Protein AF-A0A0D2IWT0-F1 (afdb_monomer_lite)

Secondary structure (DSSP, 8-state):
-------EEEEEES-HHHHHHHHHHHHHHHHTT----EEEEEE-TTBTTBPPPPPPPBS-----S-GGGGGSSTTHHHHHHHHHHHTBPTT-

Radius of gyration: 14.66 Å; chains: 1; bounding box: 38×33×34 Å

InterPro domains:
  IPR004971 mRNA (guanine-N(7))-methyltransferase domain [PF03291] (6-92)
  IPR004971 mRNA (guanine-N(7))-methyltransferase domain [PS51562] (1-92)
  IPR029063 S-adenosyl-L-methionine-dependent methyltransferase superfamily [G3DSA:3.40.50.150] (1-92)
  IPR029063 S-adenosyl-L-methionine-dependent methyltransferase superfamily [SSF53335] (7-92)
  IPR039753 mRNA cap guanine-N7 methyltransferase [PTHR12189] (4-92)

pLDDT: mean 89.94, std 9.89, range [40.59, 98.44]

Organism: NCBI:txid145388

Foldseek 3Di:
DPDPQAAEEEAEEQDPVVLVVVVVVVVVCVVVVNDNHYYDYDYDNQQLPAADDQDAADQDDDDPPCLVVQVPDDRSNVNNVVNRVRRHDVPD

Structure (mmCIF, N/CA/C/O backbone):
data_AF-A0A0D2IWT0-F1
#
_entry.id   AF-A0A0D2IWT0-F1
#
loop_
_atom_site.group_PDB
_atom_site.id
_atom_site.type_symbol
_atom_site.label_atom_id
_atom_site.label_alt_id
_atom_site.label_comp_id
_atom_site.label_asym_id
_atom_site.label_entity_id
_atom_site.label_seq_id
_atom_site.pdbx_PDB_ins_code
_atom_site.Cartn_x
_atom_site.Cartn_y
_atom_site.Cartn_z
_atom_site.occupancy
_atom_site.B_iso_or_equiv
_atom_site.auth_seq_id
_atom_site.auth_comp_id
_atom_site.auth_asym_id
_atom_site.auth_atom_id
_atom_site.pdbx_PDB_model_num
ATOM 1 N N . MET A 1 1 ? -27.373 -11.554 0.818 1.00 40.59 1 MET A N 1
ATOM 2 C CA . MET A 1 1 ? -26.086 -10.906 0.488 1.00 40.59 1 MET A CA 1
ATOM 3 C C . MET A 1 1 ? -25.217 -10.990 1.731 1.00 40.59 1 MET A C 1
ATOM 5 O O . MET A 1 1 ? -25.509 -10.296 2.694 1.00 40.59 1 MET A O 1
ATOM 9 N N . HIS A 1 2 ? -24.239 -11.896 1.773 1.00 49.38 2 HIS A N 1
ATOM 10 C CA . HIS A 1 2 ? -23.236 -11.859 2.838 1.00 49.38 2 HIS A CA 1
ATOM 11 C C . HIS A 1 2 ? -22.277 -10.719 2.499 1.00 49.38 2 HIS A C 1
ATOM 13 O O . HIS A 1 2 ? -21.601 -10.778 1.476 1.00 49.38 2 HIS A O 1
ATOM 19 N N . ALA A 1 3 ? -22.278 -9.651 3.296 1.00 57.69 3 ALA A N 1
ATOM 20 C CA . ALA A 1 3 ? -21.255 -8.624 3.179 1.00 57.69 3 ALA A CA 1
ATOM 21 C C . ALA A 1 3 ? -19.908 -9.259 3.550 1.00 57.69 3 ALA A C 1
ATOM 23 O O . ALA A 1 3 ? -19.792 -9.877 4.610 1.00 57.69 3 ALA A O 1
ATOM 24 N N . LEU A 1 4 ? -18.914 -9.147 2.668 1.00 59.66 4 LEU A N 1
ATOM 25 C CA . LEU A 1 4 ? -17.551 -9.568 2.976 1.00 59.66 4 LEU A CA 1
ATOM 26 C C . LEU A 1 4 ? -17.041 -8.720 4.142 1.00 59.66 4 LEU A C 1
ATOM 28 O O . LEU A 1 4 ? -16.990 -7.494 4.058 1.00 59.66 4 LEU A O 1
ATOM 32 N N . GLN A 1 5 ? -16.694 -9.379 5.243 1.00 84.31 5 GLN A N 1
ATOM 33 C CA . GLN A 1 5 ? -16.171 -8.719 6.431 1.00 84.31 5 GLN A CA 1
ATOM 34 C C . GLN A 1 5 ? -14.649 -8.617 6.312 1.00 84.31 5 GLN A C 1
ATOM 36 O O . GLN A 1 5 ? -13.912 -9.429 6.870 1.00 84.31 5 GLN A O 1
ATOM 41 N N . VAL A 1 6 ? -14.180 -7.633 5.542 1.00 89.75 6 VAL A N 1
ATOM 42 C CA . VAL A 1 6 ? -12.753 -7.294 5.491 1.00 89.75 6 VAL A CA 1
ATOM 43 C C . VAL A 1 6 ? -12.340 -6.762 6.863 1.00 89.75 6 VAL A C 1
ATOM 45 O O . VAL A 1 6 ? -12.981 -5.858 7.398 1.00 89.75 6 VAL A O 1
ATOM 48 N N . LYS A 1 7 ? -11.295 -7.355 7.449 1.00 93.00 7 LYS A N 1
ATOM 49 C CA . LYS A 1 7 ? -10.815 -7.007 8.797 1.00 93.00 7 LYS A CA 1
ATOM 50 C C . LYS A 1 7 ? -9.681 -5.991 8.782 1.00 93.00 7 LYS A C 1
ATOM 52 O O . LYS A 1 7 ? -9.588 -5.186 9.701 1.00 93.00 7 LYS A O 1
ATOM 57 N N . TYR A 1 8 ? -8.837 -6.043 7.755 1.00 94.75 8 TYR A N 1
ATOM 58 C CA . TYR A 1 8 ? -7.639 -5.224 7.646 1.00 94.75 8 TYR A CA 1
ATOM 59 C C . TYR A 1 8 ? -7.400 -4.790 6.200 1.00 94.75 8 TYR A C 1
ATOM 61 O O . TYR A 1 8 ? -7.599 -5.586 5.281 1.00 94.75 8 TYR A O 1
ATOM 69 N N . VAL A 1 9 ? -6.968 -3.544 6.011 1.00 95.75 9 VAL A N 1
ATOM 70 C CA . VAL A 1 9 ? -6.545 -2.984 4.722 1.00 95.75 9 VAL A CA 1
ATOM 71 C C . VAL A 1 9 ? -5.215 -2.261 4.895 1.00 95.75 9 VAL A C 1
ATOM 73 O O . VAL A 1 9 ? -5.102 -1.351 5.714 1.00 95.75 9 VAL A O 1
ATOM 76 N N . LYS A 1 10 ? -4.236 -2.617 4.061 1.00 96.50 10 LYS A N 1
ATOM 77 C CA . LYS A 1 10 ? -3.015 -1.838 3.847 1.00 96.50 10 LYS A CA 1
ATOM 78 C C . LYS A 1 10 ? -3.163 -1.063 2.538 1.00 96.50 10 LYS A C 1
ATOM 80 O O . LYS A 1 10 ? -3.249 -1.664 1.472 1.00 96.50 10 LYS A O 1
ATOM 85 N N . GLY A 1 11 ? -3.235 0.260 2.617 1.00 96.50 11 GLY A N 1
ATOM 86 C CA . GLY A 1 11 ? -3.210 1.143 1.455 1.00 96.50 11 GLY A CA 1
ATOM 87 C C . GLY A 1 11 ? -1.789 1.616 1.174 1.00 96.50 11 GLY A C 1
ATOM 88 O O . GLY A 1 11 ? -1.116 2.108 2.079 1.00 96.50 11 GLY A O 1
ATOM 89 N N . ILE A 1 12 ? -1.341 1.480 -0.070 1.00 94.81 12 ILE A N 1
ATOM 90 C CA . ILE A 1 12 ? -0.032 1.963 -0.509 1.00 94.81 12 ILE A CA 1
ATOM 91 C C . ILE A 1 12 ? -0.240 2.874 -1.711 1.00 94.81 12 ILE A C 1
ATOM 93 O O . ILE A 1 12 ? -0.938 2.495 -2.650 1.00 94.81 12 ILE A O 1
ATOM 97 N N . ASP A 1 13 ? 0.358 4.061 -1.674 1.00 95.62 13 ASP A N 1
ATOM 98 C CA . ASP A 1 13 ? 0.314 5.017 -2.781 1.00 95.62 13 ASP A CA 1
ATOM 99 C C . ASP A 1 13 ? 1.672 5.714 -2.948 1.00 95.62 13 ASP A C 1
ATOM 101 O O . ASP A 1 13 ? 2.447 5.839 -1.997 1.00 95.62 13 ASP A O 1
ATOM 105 N N . LEU A 1 14 ? 1.962 6.174 -4.163 1.00 93.62 14 LEU A N 1
ATOM 106 C CA . LEU A 1 14 ? 3.153 6.964 -4.469 1.00 93.62 14 LEU A CA 1
ATOM 107 C C . LEU A 1 14 ? 3.048 8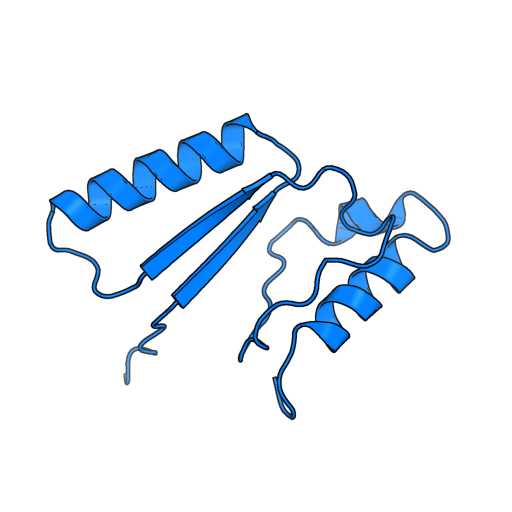.381 -3.881 1.00 93.62 14 LEU A C 1
ATOM 109 O O . LEU A 1 14 ? 4.047 8.956 -3.450 1.00 93.62 14 LEU A O 1
ATOM 113 N N . SER A 1 15 ? 1.838 8.946 -3.857 1.00 94.88 15 SER A N 1
ATOM 114 C CA . SER A 1 15 ? 1.563 10.322 -3.456 1.00 94.88 15 SER A CA 1
ATOM 115 C C . SER A 1 15 ? 1.398 10.454 -1.934 1.00 94.88 15 SER A C 1
ATOM 117 O O . SER A 1 15 ? 0.412 9.963 -1.372 1.00 94.88 15 SER A O 1
ATOM 119 N N . PRO A 1 16 ? 2.270 11.217 -1.241 1.00 96.75 16 PRO A N 1
ATOM 120 C CA . PRO A 1 16 ? 2.094 11.499 0.186 1.00 96.75 16 PRO A CA 1
ATOM 121 C C . PRO A 1 16 ? 0.763 12.202 0.494 1.00 96.75 16 PRO A C 1
ATOM 123 O O . PRO A 1 16 ? 0.189 12.028 1.572 1.00 96.75 16 PRO A O 1
ATOM 126 N N . ALA A 1 17 ? 0.272 13.018 -0.445 1.00 97.81 17 ALA A N 1
ATOM 127 C CA . ALA A 1 17 ? -0.981 13.746 -0.288 1.00 97.81 17 ALA A CA 1
ATOM 128 C C . ALA A 1 17 ? -2.186 12.795 -0.274 1.00 97.81 17 ALA A C 1
ATOM 130 O O . ALA A 1 17 ? -3.058 12.944 0.584 1.00 97.81 17 ALA A O 1
ATOM 131 N N . GLU A 1 18 ? -2.198 11.790 -1.153 1.00 97.50 18 GLU A N 1
ATOM 132 C CA . GLU A 1 18 ? -3.279 10.799 -1.217 1.00 97.50 18 GLU A CA 1
ATOM 133 C C . GLU A 1 18 ? -3.266 9.873 0.004 1.00 97.50 18 GLU A C 1
ATOM 135 O O . GLU A 1 18 ? -4.319 9.605 0.583 1.00 97.50 18 GLU A O 1
ATOM 140 N N . VAL A 1 19 ? -2.081 9.477 0.489 1.00 98.12 19 VAL A N 1
ATOM 141 C CA . VAL A 1 19 ? -1.939 8.735 1.757 1.00 98.12 19 VAL A CA 1
ATOM 142 C C . VAL A 1 19 ? -2.546 9.522 2.919 1.00 98.12 19 VAL A C 1
ATOM 144 O O . VAL A 1 19 ? -3.340 8.984 3.695 1.00 98.12 19 VAL A O 1
ATOM 147 N N . LYS A 1 20 ? -2.220 10.815 3.028 1.00 98.31 20 LYS A N 1
ATOM 148 C CA . LYS A 1 20 ? -2.744 11.685 4.088 1.00 98.31 20 LYS A CA 1
ATOM 149 C C . LYS A 1 20 ? -4.261 11.858 3.990 1.00 98.31 20 LYS A C 1
ATOM 151 O O . LYS A 1 20 ? -4.953 11.851 5.010 1.00 98.31 20 LYS A O 1
ATOM 156 N N . GLU A 1 21 ? -4.786 12.011 2.781 1.00 98.44 21 GLU A N 1
ATOM 157 C CA . GLU A 1 21 ? -6.223 12.135 2.545 1.00 98.44 21 GLU A CA 1
ATOM 158 C C . GLU A 1 21 ? -6.969 10.834 2.882 1.00 98.44 21 GLU A C 1
ATOM 160 O O . GLU A 1 21 ? -8.011 10.872 3.545 1.00 98.44 21 GLU A O 1
ATOM 165 N N . ALA A 1 22 ? -6.421 9.674 2.511 1.00 97.94 22 ALA A N 1
ATOM 166 C CA . ALA A 1 22 ? -6.977 8.369 2.858 1.00 97.94 22 ALA A CA 1
ATOM 167 C C . ALA A 1 22 ? -7.011 8.151 4.380 1.00 97.94 22 ALA A C 1
ATOM 169 O O . ALA A 1 22 ? -8.049 7.766 4.929 1.00 97.94 22 ALA A O 1
ATOM 170 N N . GLN A 1 23 ? -5.922 8.494 5.079 1.00 97.81 23 GLN A N 1
ATOM 171 C CA . GLN A 1 23 ? -5.862 8.475 6.543 1.00 97.81 23 GLN A CA 1
ATOM 172 C C . GLN A 1 23 ? -6.931 9.380 7.163 1.00 97.81 23 GLN A C 1
ATOM 174 O O . GLN A 1 23 ? -7.658 8.941 8.055 1.00 97.81 23 GLN A O 1
ATOM 179 N N . ARG A 1 24 ? -7.076 10.622 6.680 1.00 97.88 24 ARG A N 1
ATOM 180 C CA . ARG A 1 24 ? -8.091 11.566 7.176 1.00 97.88 24 ARG A CA 1
ATOM 181 C C . ARG A 1 24 ? -9.501 10.986 7.049 1.00 97.88 24 ARG A C 1
ATOM 183 O O . ARG A 1 24 ? -10.242 10.964 8.030 1.00 97.88 24 ARG A O 1
ATOM 190 N N . ARG A 1 25 ? -9.858 10.473 5.867 1.00 96.56 25 ARG A N 1
ATOM 191 C CA . ARG A 1 25 ? -11.177 9.865 5.611 1.00 96.56 25 ARG A CA 1
ATOM 192 C C . ARG A 1 25 ? -11.432 8.659 6.507 1.00 96.56 25 ARG A C 1
ATOM 194 O O . ARG A 1 25 ? -12.515 8.545 7.077 1.00 96.56 25 ARG A O 1
ATOM 201 N N . TYR A 1 26 ? -10.436 7.790 6.670 1.00 95.88 26 TYR A N 1
ATOM 202 C CA . TYR A 1 26 ? -10.539 6.643 7.566 1.00 95.88 26 TYR A CA 1
ATOM 203 C C . TYR A 1 26 ? -10.816 7.075 9.013 1.00 95.88 26 TYR A C 1
ATOM 205 O O . TYR A 1 26 ? -11.751 6.562 9.628 1.00 95.88 26 TYR A O 1
ATOM 213 N N . GLN A 1 27 ? -10.082 8.061 9.537 1.00 94.81 27 GLN A N 1
ATOM 214 C CA . GLN A 1 27 ? -10.293 8.562 10.901 1.00 94.81 27 GLN A CA 1
ATOM 215 C C . GLN A 1 27 ? -11.680 9.188 11.088 1.00 94.81 27 GLN A C 1
ATOM 217 O O . GLN A 1 27 ? -12.340 8.944 12.098 1.00 94.81 27 GLN A O 1
ATOM 222 N N . GLU A 1 28 ? -12.174 9.937 10.100 1.00 94.62 28 GLU A N 1
ATOM 223 C CA . GLU A 1 28 ? -13.526 10.505 10.136 1.00 94.62 28 GLU A CA 1
ATOM 224 C C . GLU A 1 28 ? -14.616 9.430 10.155 1.00 94.62 28 GLU A C 1
ATOM 226 O O . GLU A 1 28 ? -15.612 9.570 10.867 1.00 94.62 28 GLU A O 1
ATOM 231 N N . MET A 1 29 ? -14.436 8.346 9.398 1.00 91.31 29 MET A N 1
ATOM 232 C CA . MET A 1 29 ? -15.372 7.223 9.387 1.00 91.31 29 MET A CA 1
ATOM 233 C C . MET A 1 29 ? -15.295 6.400 10.682 1.00 91.31 29 MET A C 1
ATOM 235 O O . MET A 1 29 ? -16.336 6.027 11.231 1.00 91.31 29 MET A O 1
ATOM 239 N N . LYS A 1 30 ? -14.086 6.166 11.211 1.00 90.38 30 LYS A N 1
ATOM 240 C CA . LYS A 1 30 ? -13.863 5.461 12.482 1.00 90.38 30 LYS A CA 1
ATOM 241 C C . LYS A 1 30 ? -14.463 6.226 13.663 1.00 90.38 30 LYS A C 1
ATOM 243 O O . LYS A 1 30 ? -15.172 5.634 14.472 1.00 90.38 30 LYS A O 1
ATOM 248 N N . GLY A 1 31 ? -14.286 7.549 13.712 1.00 86.75 31 GLY A N 1
ATOM 249 C CA . GLY A 1 31 ? -14.848 8.416 14.755 1.00 86.75 31 GLY A CA 1
ATOM 250 C C . GLY A 1 31 ? -16.382 8.447 14.799 1.00 86.75 31 GLY A C 1
ATOM 251 O O . GLY A 1 31 ? -16.962 8.763 15.833 1.00 86.75 31 GLY A O 1
ATOM 252 N N . ARG A 1 32 ? -17.055 8.069 13.705 1.00 87.69 32 ARG A N 1
ATOM 253 C CA . ARG A 1 32 ? -18.522 7.939 13.633 1.00 87.69 32 ARG A CA 1
ATOM 254 C C . ARG A 1 32 ? -19.037 6.562 14.075 1.00 87.69 32 ARG A C 1
ATOM 256 O O . ARG A 1 32 ? -20.237 6.322 13.994 1.00 87.69 32 ARG A O 1
ATOM 263 N N . GLY A 1 33 ? -18.154 5.649 14.494 1.00 78.50 33 GLY A N 1
ATOM 264 C CA . GLY A 1 33 ? -18.506 4.269 14.850 1.00 78.50 33 GLY A CA 1
ATOM 265 C C . GLY A 1 33 ? -18.934 3.410 13.654 1.00 78.50 33 GLY A C 1
ATOM 266 O O . GLY A 1 33 ? -19.565 2.374 13.835 1.00 78.50 33 GLY A O 1
ATOM 267 N N . ALA A 1 34 ? -18.626 3.846 12.429 1.00 71.00 34 ALA A N 1
ATOM 268 C CA . ALA A 1 34 ? -19.156 3.258 11.199 1.00 71.00 34 ALA A CA 1
ATOM 269 C C . ALA A 1 34 ? -18.313 2.097 10.638 1.00 71.00 34 ALA A C 1
ATOM 271 O O . ALA A 1 34 ? -18.706 1.486 9.646 1.00 71.00 34 ALA A O 1
ATOM 272 N N . LEU A 1 35 ? -17.149 1.803 11.225 1.00 76.62 35 LEU A N 1
ATOM 273 C CA . LEU A 1 35 ? -16.180 0.859 10.670 1.00 76.62 35 LEU A CA 1
ATOM 274 C C . LEU A 1 35 ? -15.622 -0.077 11.745 1.00 76.62 35 LEU A C 1
ATOM 276 O O . LEU A 1 35 ? -15.063 0.374 12.738 1.00 76.62 35 LEU A O 1
ATOM 280 N N . ALA A 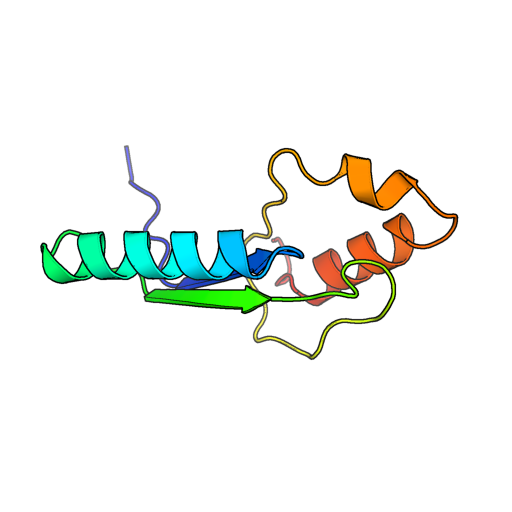1 36 ? -15.737 -1.383 11.492 1.00 84.81 36 ALA A N 1
ATOM 281 C CA . ALA A 1 36 ? -15.065 -2.448 12.245 1.00 84.81 36 ALA A CA 1
ATOM 282 C C . ALA A 1 36 ? -13.772 -2.939 11.557 1.00 84.81 36 ALA A C 1
ATOM 284 O O . ALA A 1 36 ? -13.187 -3.933 11.978 1.00 84.81 36 ALA A O 1
ATOM 285 N N . ILE A 1 37 ? -13.371 -2.279 10.468 1.00 90.69 37 ILE A N 1
ATOM 286 C CA . ILE A 1 37 ? -12.163 -2.574 9.696 1.00 90.69 37 ILE A CA 1
ATOM 287 C C . ILE A 1 37 ? -11.003 -1.726 10.214 1.00 90.69 37 ILE A C 1
ATOM 289 O O . ILE A 1 37 ? -11.185 -0.541 10.503 1.00 90.69 37 ILE A O 1
ATOM 293 N N . GLU A 1 38 ? -9.821 -2.325 10.302 1.00 93.69 38 GLU A N 1
ATOM 294 C CA . GLU A 1 38 ? -8.582 -1.607 10.581 1.00 93.69 38 GLU A CA 1
ATOM 295 C C . GLU A 1 38 ? -7.865 -1.252 9.277 1.00 93.69 38 GLU A C 1
ATOM 297 O O . GLU A 1 38 ? -7.698 -2.098 8.401 1.00 93.69 38 GLU A O 1
ATOM 302 N N . CYS A 1 39 ? -7.439 0.002 9.138 1.00 95.62 39 CYS A N 1
ATOM 303 C CA . CYS A 1 39 ? -6.734 0.474 7.950 1.00 95.62 39 CYS A CA 1
ATOM 304 C C . CYS A 1 39 ? -5.393 1.109 8.320 1.00 95.62 39 CYS A C 1
ATOM 306 O O . CYS A 1 39 ? -5.324 1.962 9.208 1.00 95.62 39 CYS A O 1
ATOM 308 N N . GLU A 1 40 ? -4.355 0.757 7.570 1.00 96.38 40 GLU A N 1
ATOM 309 C CA . GLU A 1 40 ? -3.038 1.385 7.606 1.00 96.38 40 GLU A CA 1
ATOM 310 C C . GLU A 1 40 ? -2.685 1.902 6.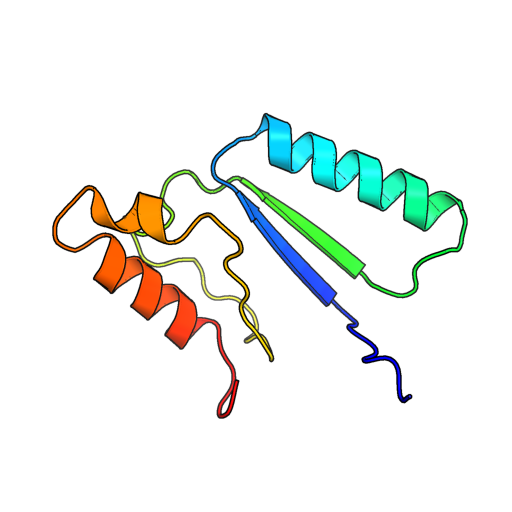216 1.00 96.38 40 GLU A C 1
ATOM 312 O O . GLU A 1 40 ? -2.908 1.216 5.223 1.00 96.38 40 GLU A O 1
ATOM 317 N N . PHE A 1 41 ? -2.114 3.101 6.139 1.00 97.19 41 PHE A N 1
ATOM 318 C CA . PHE A 1 41 ? -1.739 3.717 4.868 1.00 97.19 41 PHE A CA 1
ATOM 319 C C . PHE A 1 41 ? -0.280 4.142 4.905 1.00 97.19 41 PHE A C 1
ATOM 321 O O . PHE A 1 41 ? 0.153 4.753 5.885 1.00 97.19 41 PHE A O 1
ATOM 328 N N . GLU A 1 42 ? 0.452 3.839 3.840 1.00 95.12 42 GLU A N 1
ATOM 329 C CA . GLU A 1 42 ? 1.884 4.088 3.725 1.00 95.12 42 GLU A CA 1
ATOM 330 C C . GLU A 1 42 ? 2.227 4.638 2.339 1.00 95.12 42 GLU A C 1
ATOM 332 O O . GLU A 1 42 ? 1.678 4.201 1.329 1.00 95.12 42 GLU A O 1
ATOM 337 N N . GLN A 1 43 ? 3.141 5.604 2.298 1.00 95.06 43 GLN A N 1
ATOM 338 C CA . GLN A 1 43 ? 3.696 6.087 1.041 1.00 95.06 43 GLN A CA 1
ATOM 339 C C . GLN A 1 43 ? 4.803 5.138 0.572 1.00 95.06 43 GLN A C 1
ATOM 341 O O . GLN A 1 43 ? 5.683 4.785 1.357 1.00 95.06 43 GLN A O 1
ATOM 346 N N . CYS A 1 44 ? 4.812 4.789 -0.713 1.00 90.94 44 CYS A N 1
ATOM 347 C CA . CYS A 1 44 ? 5.897 4.029 -1.316 1.00 90.94 44 CYS A CA 1
ATOM 348 C C . CYS A 1 44 ? 6.339 4.631 -2.651 1.00 90.94 44 CYS A C 1
ATOM 350 O O . CYS A 1 44 ? 5.607 4.594 -3.636 1.00 90.94 44 CYS A O 1
ATOM 352 N N . GLU A 1 45 ? 7.576 5.129 -2.694 1.00 87.62 45 GLU A N 1
ATOM 353 C CA . GLU A 1 45 ? 8.150 5.750 -3.897 1.00 87.62 45 GLU A CA 1
ATOM 354 C C . GLU A 1 45 ? 8.643 4.757 -4.948 1.00 87.62 45 GLU A C 1
ATOM 356 O O . GLU A 1 45 ? 8.895 5.140 -6.081 1.00 87.62 45 GLU A O 1
ATOM 361 N N . HIS A 1 46 ? 8.769 3.483 -4.579 1.00 84.94 46 HIS A N 1
ATOM 362 C CA . HIS A 1 46 ? 9.454 2.469 -5.382 1.00 84.94 46 HIS A CA 1
ATOM 363 C C . HIS A 1 46 ? 8.553 1.273 -5.697 1.00 84.94 46 HIS A C 1
ATOM 365 O O . HIS A 1 46 ? 9.016 0.129 -5.767 1.00 84.94 46 HIS A O 1
ATOM 371 N N . LEU A 1 47 ? 7.248 1.523 -5.830 1.00 84.50 47 LEU A N 1
ATOM 372 C CA . LEU A 1 47 ? 6.291 0.515 -6.270 1.00 84.50 47 LEU A CA 1
ATOM 373 C C . LEU A 1 47 ? 6.680 0.045 -7.677 1.00 84.50 47 LEU A C 1
ATOM 375 O O . LEU A 1 47 ? 6.599 0.801 -8.635 1.00 84.50 47 LEU A O 1
ATOM 379 N N . GLY A 1 48 ? 7.103 -1.214 -7.789 1.00 85.00 48 GLY A N 1
ATOM 380 C CA . GLY A 1 48 ? 7.550 -1.794 -9.058 1.00 85.00 48 GLY A CA 1
ATOM 381 C C . GLY A 1 48 ? 9.038 -1.604 -9.365 1.00 85.00 48 GLY A C 1
ATOM 382 O O . GLY A 1 48 ? 9.535 -2.275 -10.253 1.00 85.00 48 GLY A O 1
ATOM 383 N N . ASP A 1 49 ? 9.789 -0.808 -8.606 1.00 85.75 49 ASP A N 1
ATOM 384 C CA . ASP A 1 49 ? 11.233 -0.643 -8.859 1.00 85.75 49 ASP A CA 1
ATOM 385 C C . ASP A 1 49 ? 12.082 -1.604 -8.024 1.00 85.75 49 ASP A C 1
ATOM 387 O O . ASP A 1 49 ? 13.171 -2.018 -8.419 1.00 85.75 49 ASP A O 1
ATOM 391 N N . ARG A 1 50 ? 11.584 -1.973 -6.839 1.00 86.19 50 ARG A N 1
ATOM 392 C CA . ARG A 1 50 ? 12.248 -2.912 -5.932 1.00 86.19 50 ARG A CA 1
ATOM 393 C C . ARG A 1 50 ? 11.251 -3.810 -5.218 1.00 86.19 50 ARG A C 1
ATOM 395 O O . ARG A 1 50 ? 10.053 -3.517 -5.156 1.00 86.19 50 ARG A O 1
ATOM 402 N N . HIS A 1 51 ? 11.769 -4.893 -4.645 1.00 85.44 51 HIS A N 1
ATOM 403 C CA . HIS A 1 51 ? 10.966 -5.756 -3.793 1.00 85.44 51 HIS A CA 1
ATOM 404 C C . HIS A 1 51 ? 10.473 -5.005 -2.556 1.00 85.44 51 HIS A C 1
ATOM 406 O O . HIS A 1 51 ? 11.214 -4.235 -1.935 1.00 85.44 51 HIS A O 1
ATOM 412 N N . MET A 1 52 ? 9.204 -5.220 -2.223 1.00 84.94 52 MET A N 1
ATOM 413 C CA . MET A 1 52 ? 8.607 -4.671 -1.014 1.00 84.94 52 MET A CA 1
ATOM 414 C C . MET A 1 52 ? 9.107 -5.401 0.235 1.00 84.94 52 MET A C 1
ATOM 416 O O . MET A 1 52 ? 9.508 -6.562 0.136 1.00 84.94 52 MET A O 1
ATOM 420 N N . PRO A 1 53 ? 9.128 -4.733 1.407 1.00 81.62 53 PRO A N 1
ATOM 421 C CA . PRO A 1 53 ? 9.388 -5.432 2.657 1.00 81.62 53 PRO A CA 1
ATOM 422 C C . PRO A 1 53 ? 8.352 -6.541 2.852 1.00 81.62 53 PRO A C 1
ATOM 424 O O . PRO A 1 53 ? 7.214 -6.426 2.395 1.00 81.62 53 PRO A O 1
ATOM 427 N N . GLU A 1 54 ? 8.747 -7.611 3.539 1.00 82.88 54 GLU A N 1
ATOM 428 C CA . GLU A 1 54 ? 7.833 -8.712 3.824 1.00 82.88 54 GLU A CA 1
ATOM 429 C C . GLU A 1 54 ? 6.664 -8.228 4.687 1.00 82.88 54 GLU A C 1
ATOM 431 O O . GLU A 1 54 ? 6.840 -7.697 5.788 1.00 82.88 54 GLU A O 1
ATOM 436 N N . PHE A 1 55 ? 5.454 -8.440 4.177 1.00 84.50 55 PHE A N 1
ATOM 437 C CA . PHE A 1 55 ? 4.218 -8.256 4.918 1.00 84.50 55 PHE A CA 1
ATOM 438 C C . PHE A 1 55 ? 3.695 -9.610 5.396 1.00 84.50 55 PHE A C 1
ATOM 440 O O . PHE A 1 55 ? 4.009 -10.658 4.833 1.00 84.50 55 PHE A O 1
ATOM 447 N N . SER A 1 56 ? 2.820 -9.592 6.404 1.00 89.12 56 SER A N 1
ATOM 448 C CA . SER A 1 56 ? 1.928 -10.738 6.594 1.00 89.12 56 SER A CA 1
ATOM 449 C C . SER A 1 56 ? 1.066 -10.902 5.331 1.00 89.12 56 SER A C 1
ATOM 451 O O . SER A 1 56 ? 0.477 -9.907 4.906 1.00 89.12 56 SER A O 1
ATOM 453 N N . PRO A 1 57 ? 0.973 -12.105 4.734 1.00 94.06 57 PRO A N 1
ATOM 454 C CA . PRO A 1 57 ? 0.276 -12.289 3.465 1.00 94.06 57 PRO A CA 1
ATOM 455 C C . PRO A 1 57 ? -1.200 -11.881 3.519 1.00 94.06 57 PRO A C 1
ATOM 457 O O . PRO A 1 57 ? -1.902 -12.130 4.506 1.00 94.06 57 PRO A O 1
ATOM 460 N N . PHE A 1 58 ? -1.682 -11.301 2.426 1.00 96.12 58 PHE A N 1
ATOM 461 C CA . PHE A 1 58 ? -3.048 -10.833 2.232 1.00 96.12 58 PHE A CA 1
ATOM 462 C C . PHE A 1 58 ? -3.905 -11.880 1.518 1.00 96.12 58 PHE A C 1
ATOM 464 O O . PHE A 1 58 ? -3.414 -12.692 0.739 1.00 96.12 58 PHE A O 1
ATOM 471 N N . ASP A 1 59 ? -5.212 -11.845 1.779 1.00 96.38 59 ASP A N 1
ATOM 472 C CA . ASP A 1 59 ? -6.182 -12.684 1.066 1.00 96.38 59 ASP A CA 1
ATOM 473 C C . ASP A 1 59 ? -6.474 -12.165 -0.348 1.00 96.38 59 ASP A C 1
ATOM 475 O O . ASP A 1 59 ? -6.885 -12.934 -1.203 1.00 96.38 59 ASP A O 1
ATOM 479 N N . VAL A 1 60 ? -6.318 -10.855 -0.574 1.00 95.62 60 VAL A N 1
ATOM 480 C CA . VAL A 1 60 ? -6.587 -10.186 -1.852 1.00 95.62 60 VAL A CA 1
ATOM 481 C C . VAL A 1 60 ? -5.664 -8.976 -1.977 1.00 95.62 60 VAL A C 1
ATOM 483 O O . VAL A 1 60 ? -5.509 -8.212 -1.023 1.00 95.62 60 VAL A O 1
ATOM 486 N N . VAL A 1 61 ? -5.131 -8.749 -3.177 1.00 95.44 61 VAL A N 1
ATOM 487 C CA . VAL A 1 61 ? -4.472 -7.496 -3.566 1.00 95.44 61 VAL A CA 1
ATOM 488 C C . VAL A 1 61 ? -5.307 -6.810 -4.644 1.00 95.44 61 VAL A C 1
ATOM 490 O O . VAL A 1 61 ? -5.680 -7.419 -5.644 1.00 95.44 61 VAL A O 1
ATOM 493 N N . THR A 1 62 ? -5.596 -5.522 -4.458 1.00 95.94 62 THR A N 1
ATOM 494 C CA . THR A 1 62 ? -6.351 -4.720 -5.431 1.00 95.94 62 THR A CA 1
ATOM 495 C C . THR A 1 62 ? -5.504 -3.570 -5.957 1.00 95.94 62 THR A C 1
ATOM 497 O O . THR A 1 62 ? -4.953 -2.806 -5.169 1.00 95.94 62 THR A O 1
ATOM 500 N N . CYS A 1 63 ? -5.465 -3.392 -7.278 1.00 95.56 63 CYS A N 1
ATOM 501 C CA . CYS A 1 63 ? -4.812 -2.260 -7.936 1.00 95.56 63 CYS A CA 1
ATOM 502 C C . CYS A 1 63 ?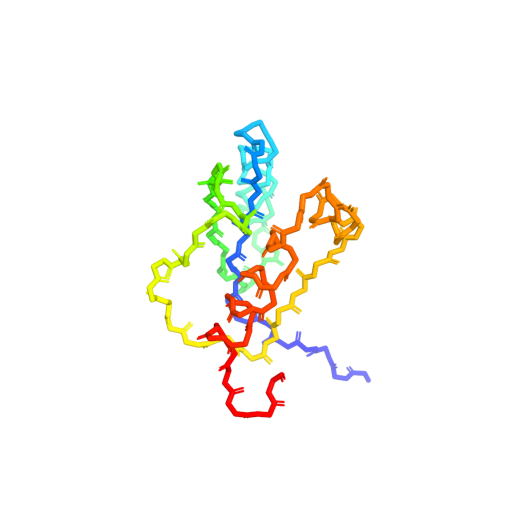 -5.816 -1.563 -8.862 1.00 95.56 63 CYS A C 1
ATOM 504 O O . CYS A 1 63 ? -5.960 -1.903 -10.037 1.00 95.56 63 CYS A O 1
ATOM 506 N N . MET A 1 64 ? -6.568 -0.609 -8.314 1.00 95.50 64 MET A N 1
ATOM 507 C CA . MET A 1 64 ? -7.647 0.056 -9.044 1.00 95.50 64 MET A CA 1
ATOM 508 C C . MET A 1 64 ? -7.102 1.251 -9.822 1.00 95.50 64 MET A C 1
ATOM 510 O O . MET A 1 64 ? -6.579 2.186 -9.229 1.00 95.50 64 MET A O 1
ATOM 514 N N . PHE A 1 65 ? -7.243 1.223 -11.150 1.00 94.19 65 PHE A N 1
ATOM 515 C CA . PHE A 1 65 ? -6.873 2.326 -12.051 1.00 94.19 65 PHE A CA 1
ATOM 516 C C . PHE A 1 65 ? -5.419 2.818 -11.941 1.00 94.19 65 PHE A C 1
ATOM 518 O O . PHE A 1 65 ? -5.138 3.944 -12.328 1.00 94.19 65 PHE A O 1
ATOM 525 N N . ALA A 1 66 ? -4.490 1.985 -11.467 1.00 93.62 66 ALA A N 1
ATOM 526 C CA . ALA A 1 66 ? -3.078 2.361 -11.334 1.00 93.62 66 ALA A CA 1
ATOM 527 C C . ALA A 1 66 ? -2.119 1.429 -12.088 1.00 93.62 66 ALA A C 1
ATOM 529 O O . ALA A 1 66 ? -0.979 1.802 -12.342 1.00 93.62 66 ALA A O 1
ATOM 530 N N . VAL A 1 67 ? -2.579 0.244 -12.515 1.00 92.81 67 VAL A N 1
ATOM 531 C CA . VAL A 1 67 ? -1.697 -0.774 -13.112 1.00 92.81 67 VAL A CA 1
ATOM 532 C C . VAL A 1 67 ? -0.943 -0.274 -14.351 1.00 92.81 67 VAL A C 1
ATOM 534 O O . VAL A 1 67 ? 0.182 -0.688 -14.605 1.00 92.81 67 VAL A O 1
ATOM 537 N N . HIS A 1 68 ? -1.543 0.649 -15.107 1.00 92.88 68 HIS A N 1
ATOM 538 C CA . HIS A 1 68 ? -0.963 1.194 -16.331 1.00 92.88 68 HIS A CA 1
ATOM 539 C C . HIS A 1 68 ? 0.291 2.048 -16.084 1.00 92.88 68 HIS A C 1
ATOM 541 O O . HIS A 1 68 ? 1.105 2.177 -16.993 1.00 92.88 68 HIS A O 1
ATOM 547 N N . TYR A 1 69 ? 0.496 2.582 -14.874 1.00 90.81 69 TYR A N 1
ATOM 548 C CA . TYR A 1 69 ? 1.715 3.325 -14.546 1.00 90.81 69 TYR A CA 1
ATOM 549 C C . TYR A 1 69 ? 2.960 2.426 -14.490 1.00 90.81 69 TYR A C 1
ATOM 551 O O . TYR A 1 69 ? 4.058 2.896 -14.771 1.00 90.81 69 TYR A O 1
ATOM 559 N N . PHE A 1 70 ? 2.805 1.120 -14.234 1.00 91.06 70 PHE A N 1
ATOM 560 C CA . PHE A 1 70 ? 3.929 0.174 -14.182 1.00 91.06 70 PHE A CA 1
ATOM 561 C C . PHE A 1 70 ? 4.444 -0.263 -15.563 1.00 91.06 70 PHE A C 1
ATOM 563 O O . PHE A 1 70 ? 5.401 -1.028 -15.644 1.00 91.06 70 PHE A O 1
ATOM 570 N N . PHE A 1 71 ? 3.829 0.207 -16.653 1.00 90.56 71 PHE A N 1
ATOM 571 C CA . PHE A 1 71 ? 4.259 -0.082 -18.028 1.00 90.56 71 PHE A CA 1
ATOM 572 C C . PHE A 1 71 ? 5.295 0.923 -18.559 1.00 90.56 71 PHE A C 1
ATOM 574 O O . PHE A 1 71 ? 5.628 0.877 -19.741 1.00 90.56 71 PHE A O 1
ATOM 581 N N . ALA A 1 72 ? 5.770 1.851 -17.723 1.00 85.56 72 ALA A N 1
ATOM 582 C CA . ALA A 1 72 ? 6.677 2.912 -18.151 1.00 85.56 72 ALA A CA 1
ATOM 583 C C . ALA A 1 72 ? 8.079 2.396 -18.521 1.00 85.56 72 ALA A C 1
ATOM 585 O O . ALA A 1 72 ? 8.669 2.888 -19.481 1.00 85.56 72 ALA A O 1
ATOM 586 N N . GLU A 1 73 ? 8.589 1.397 -17.795 1.00 84.38 73 GLU A N 1
ATOM 587 C CA . GLU A 1 73 ? 9.934 0.847 -17.985 1.00 84.38 73 GLU A CA 1
ATOM 588 C C . GLU A 1 73 ? 9.926 -0.688 -18.033 1.00 84.38 73 GLU A C 1
ATOM 590 O O . GLU A 1 73 ? 9.066 -1.366 -17.459 1.00 84.38 73 GLU A O 1
ATOM 595 N N . GLU A 1 74 ? 10.906 -1.249 -18.744 1.00 78.94 74 GLU A N 1
ATOM 596 C CA . GLU A 1 74 ? 11.105 -2.692 -18.829 1.00 78.94 74 GLU A CA 1
ATOM 597 C C . GLU A 1 74 ? 11.543 -3.232 -17.460 1.00 78.94 74 GLU A C 1
ATOM 599 O O . GLU A 1 74 ? 12.588 -2.867 -16.932 1.00 78.94 74 GLU A O 1
ATOM 604 N N . GLY A 1 75 ? 10.722 -4.101 -16.867 1.00 83.25 75 GLY A N 1
ATOM 605 C CA . GLY A 1 75 ? 10.982 -4.704 -15.557 1.00 83.25 75 GLY A CA 1
ATOM 606 C C . GLY A 1 75 ? 10.117 -4.152 -14.423 1.00 83.25 75 GLY A C 1
ATOM 607 O O . GLY A 1 75 ? 9.802 -4.919 -13.512 1.00 83.25 75 GLY A O 1
ATOM 6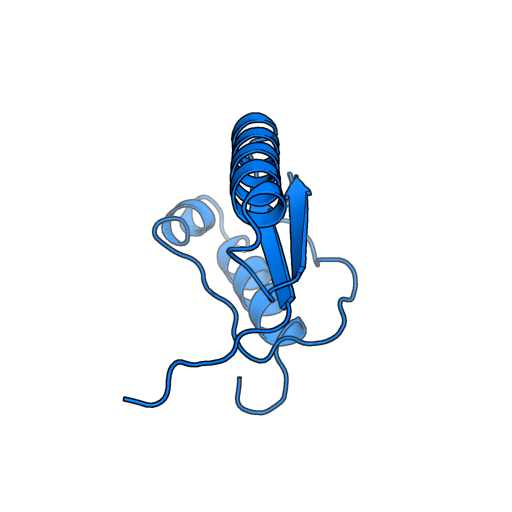08 N N . THR A 1 76 ? 9.620 -2.912 -14.508 1.00 91.00 76 THR A N 1
ATOM 609 C CA . THR A 1 76 ? 8.769 -2.323 -13.456 1.00 91.00 76 THR A CA 1
ATOM 610 C C . THR A 1 76 ? 7.499 -3.144 -13.230 1.00 91.00 76 THR A C 1
ATOM 612 O O . THR A 1 76 ? 7.156 -3.499 -12.100 1.00 91.00 76 THR A O 1
ATOM 615 N N . LEU A 1 77 ? 6.830 -3.546 -14.316 1.00 92.62 77 LEU A N 1
ATOM 616 C CA . LEU A 1 77 ? 5.663 -4.425 -14.240 1.00 92.62 77 LEU A CA 1
ATOM 617 C C . LEU A 1 77 ? 6.007 -5.802 -13.654 1.00 92.62 77 LEU A C 1
ATOM 619 O O . LEU A 1 77 ? 5.235 -6.338 -12.864 1.00 92.62 77 LEU A O 1
ATOM 623 N N . ALA A 1 78 ? 7.152 -6.384 -14.017 1.00 93.00 78 ALA A N 1
ATOM 624 C CA . ALA A 1 78 ? 7.547 -7.712 -13.545 1.00 93.00 78 ALA A CA 1
ATOM 625 C C . ALA A 1 78 ? 7.834 -7.716 -12.035 1.00 93.00 78 ALA A C 1
ATOM 627 O O . ALA A 1 78 ? 7.382 -8.609 -11.312 1.00 93.00 78 ALA A O 1
ATOM 628 N N . THR A 1 79 ? 8.528 -6.691 -11.546 1.00 93.38 79 THR A N 1
ATOM 629 C CA . THR A 1 79 ? 8.779 -6.486 -10.117 1.00 93.38 79 THR A CA 1
ATOM 630 C C . THR A 1 79 ? 7.483 -6.184 -9.370 1.00 93.38 79 THR A C 1
ATOM 632 O O . THR A 1 79 ? 7.241 -6.768 -8.317 1.00 93.38 79 THR A O 1
ATOM 635 N N . PHE A 1 80 ? 6.600 -5.341 -9.921 1.00 93.94 80 PHE A N 1
ATOM 636 C CA . PHE A 1 80 ? 5.280 -5.093 -9.338 1.00 93.94 80 PHE A CA 1
ATOM 637 C C . PHE A 1 80 ? 4.471 -6.391 -9.199 1.00 93.94 80 PHE A C 1
ATOM 639 O O . PHE A 1 80 ? 3.992 -6.697 -8.110 1.00 93.94 80 PHE A O 1
ATOM 646 N N . LEU A 1 81 ? 4.373 -7.196 -10.261 1.00 94.12 81 LEU A N 1
ATOM 647 C CA . LEU A 1 81 ? 3.663 -8.479 -10.228 1.00 94.12 81 LEU A CA 1
ATOM 648 C C . LEU A 1 81 ? 4.307 -9.480 -9.258 1.00 94.12 81 LEU A C 1
ATOM 650 O O . LEU A 1 81 ? 3.592 -10.245 -8.614 1.00 94.12 81 LEU A O 1
ATOM 654 N N . SER A 1 82 ? 5.634 -9.453 -9.111 1.00 93.88 82 SER A N 1
ATOM 655 C CA . SER A 1 82 ? 6.333 -10.266 -8.108 1.00 93.88 82 SER A CA 1
ATOM 656 C C . SER A 1 82 ? 5.973 -9.826 -6.690 1.00 93.88 82 SER A C 1
ATOM 658 O O . SER A 1 82 ? 5.608 -10.667 -5.880 1.00 93.88 82 SER A O 1
ATOM 660 N N . ASN A 1 83 ? 5.948 -8.519 -6.413 1.00 93.44 83 ASN A N 1
ATOM 661 C CA . ASN A 1 83 ? 5.487 -7.988 -5.127 1.00 93.44 83 ASN A CA 1
ATOM 662 C C . ASN A 1 83 ? 4.033 -8.376 -4.826 1.00 93.44 83 ASN A C 1
ATOM 664 O O . ASN A 1 83 ? 3.725 -8.725 -3.690 1.00 93.44 83 ASN A O 1
ATOM 668 N N . VAL A 1 84 ? 3.145 -8.341 -5.829 1.00 94.12 84 VAL A N 1
ATOM 669 C CA . VAL A 1 84 ? 1.754 -8.801 -5.682 1.00 94.12 84 VAL A CA 1
ATOM 670 C C . VAL A 1 84 ? 1.721 -10.278 -5.300 1.00 94.12 84 VAL A C 1
ATOM 672 O O . VAL A 1 84 ? 1.106 -10.619 -4.295 1.00 94.12 84 VAL A O 1
ATOM 675 N N . ARG A 1 85 ? 2.416 -11.140 -6.054 1.00 94.19 85 ARG A N 1
ATOM 676 C CA . ARG A 1 85 ? 2.504 -12.580 -5.770 1.00 94.19 85 ARG A CA 1
ATOM 677 C C . ARG A 1 85 ? 3.024 -12.841 -4.357 1.00 94.19 85 ARG A C 1
ATOM 679 O O . ARG A 1 85 ? 2.418 -13.611 -3.625 1.00 94.19 85 ARG A O 1
ATOM 686 N N . ASP A 1 86 ? 4.121 -12.193 -3.983 1.00 93.44 86 ASP A N 1
ATOM 687 C CA . ASP A 1 86 ? 4.804 -12.423 -2.706 1.00 93.44 86 ASP A CA 1
ATOM 688 C C . ASP A 1 86 ? 4.003 -11.870 -1.511 1.00 93.44 86 ASP A C 1
ATOM 690 O O . ASP A 1 86 ? 4.228 -12.263 -0.370 1.00 93.44 86 ASP A O 1
ATOM 694 N N . SER A 1 87 ? 3.031 -10.989 -1.772 1.00 93.88 87 SER A N 1
ATOM 695 C CA . SER A 1 87 ? 2.117 -10.449 -0.763 1.00 93.88 87 SER A CA 1
ATOM 696 C C . SER A 1 87 ? 0.827 -11.260 -0.6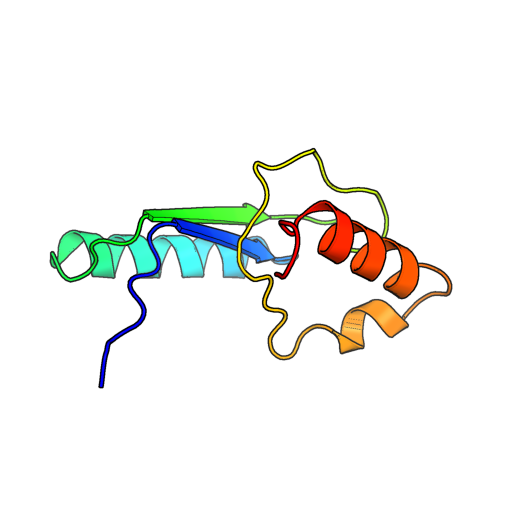12 1.00 93.88 87 SER A C 1
ATOM 698 O O . SER A 1 87 ? 0.029 -10.934 0.265 1.00 93.88 87 SER A O 1
ATOM 700 N N . LEU A 1 88 ? 0.576 -12.276 -1.443 1.00 95.75 88 LEU A N 1
ATOM 701 C CA . LEU A 1 88 ? -0.656 -13.069 -1.414 1.00 95.75 88 LEU A CA 1
ATOM 702 C C . LEU A 1 88 ? -0.473 -14.386 -0.655 1.00 95.75 88 LEU A C 1
ATOM 704 O O . LEU A 1 88 ? 0.584 -15.011 -0.677 1.00 95.75 88 LEU A O 1
ATOM 708 N N . LYS A 1 89 ? -1.539 -14.826 0.017 1.00 95.94 89 LYS A N 1
ATOM 709 C CA . LYS A 1 89 ? -1.666 -16.206 0.504 1.00 95.94 89 LYS A CA 1
ATOM 710 C C . LYS A 1 89 ? -1.884 -17.164 -0.667 1.00 95.94 89 LYS A C 1
ATOM 712 O O . LYS A 1 89 ? -2.342 -16.765 -1.737 1.00 95.94 89 LYS A O 1
ATOM 717 N N . ASP A 1 90 ? -1.677 -18.454 -0.418 1.00 94.62 90 ASP A N 1
ATOM 718 C CA . ASP A 1 90 ? -2.086 -19.504 -1.351 1.00 94.62 90 ASP A CA 1
ATOM 719 C C . ASP A 1 90 ? -3.592 -19.399 -1.663 1.00 94.62 90 ASP A C 1
ATOM 721 O O . ASP A 1 90 ? -4.437 -19.522 -0.773 1.00 94.62 90 ASP A O 1
ATOM 725 N N . GLY A 1 91 ? -3.921 -19.185 -2.941 1.00 93.12 91 GLY A N 1
ATOM 726 C CA . GLY A 1 91 ? -5.297 -19.057 -3.436 1.00 93.12 91 GLY A CA 1
ATOM 727 C C . GLY A 1 91 ? -5.891 -17.642 -3.418 1.00 93.12 91 GLY A C 1
ATOM 728 O O . GLY A 1 91 ? -7.080 -17.513 -3.722 1.00 93.12 91 GLY A O 1
ATOM 729 N N . GLY A 1 92 ? -5.101 -16.623 -3.058 1.00 87.69 92 GLY A N 1
ATOM 730 C CA . GLY A 1 92 ? -5.464 -15.201 -3.156 1.00 87.69 92 GLY A CA 1
ATOM 731 C C . GLY A 1 92 ? -5.259 -14.579 -4.535 1.00 87.69 92 GLY A C 1
ATOM 732 O O . GLY A 1 92 ? -4.652 -15.234 -5.413 1.00 87.69 92 GLY A O 1
#

Sequence (92 aa):
MHALQVKYVKGIDLSPAEVKEAQRRYQEMKGRGALAIECEFEQCEHLGDRHMPEFSPFDVVTCMFAVHYFFAEEGTLATFLSNVRDSLKDGG